Protein AF-A0A845ZYS4-F1 (afdb_monomer)

Secondary structure (DSSP, 8-state):
-TT-S-EEEEE---TT-STHHHHHHS-HHHHHHHHTTEEEEEPPTT-GGG-HHHHHHHHHIIIIISS---SHHHHHHHHHHHHHHHHHHTPPP-----HHHHHHHTGGGSPPPP-----------

Sequence (125 aa):
YPHALKVKLVCDNLNTHNIASLYEAFPADEAHRLARRLEIYHTPRNGSWLNVAEIELSILTKQCLARRISSPEKLEKKLKAWEQERNKTASQVIWHFSTPDARVKLKHLYPVFEEEEMADSNAPN

Mean predicted aligned error: 7.56 Å

Foldseek 3Di:
DVPQQADEAEDAPDPCQDLVVLVVVDPPVRSVVVSSRYDYDHQDVVNLVVHPVSVVVVVCCVPQVVDDDDDPVSSVVSSVVVVVVCVVVVDDDDDPCDPVNCCVVVVVVDDDDDDPPPPPPPDDD

Structure (mmCIF, N/CA/C/O backbone):
data_AF-A0A845ZYS4-F1
#
_entry.id   AF-A0A845ZYS4-F1
#
loop_
_atom_site.group_PDB
_atom_site.id
_atom_site.type_symbol
_atom_site.label_atom_id
_atom_site.label_alt_id
_atom_site.label_comp_id
_atom_site.label_asym_id
_atom_site.label_entity_id
_atom_site.label_seq_id
_atom_site.pdbx_PDB_ins_code
_atom_site.Cartn_x
_atom_site.Cartn_y
_atom_site.Cartn_z
_atom_site.occupancy
_atom_site.B_iso_or_equiv
_atom_site.auth_seq_id
_atom_site.auth_comp_id
_atom_site.auth_asym_id
_atom_site.auth_atom_id
_atom_site.pdbx_PDB_model_num
ATOM 1 N N . TYR A 1 1 ? -10.001 -1.519 -9.665 1.00 83.81 1 TYR A N 1
ATOM 2 C CA . TYR A 1 1 ? -9.582 -1.556 -11.085 1.00 83.81 1 TYR A CA 1
ATOM 3 C C . TYR A 1 1 ? -9.876 -2.918 -11.730 1.00 83.81 1 TYR A C 1
ATOM 5 O O . TYR A 1 1 ? -8.953 -3.667 -12.045 1.00 83.81 1 TYR A O 1
ATOM 13 N N . PRO A 1 2 ? -11.157 -3.286 -11.914 1.00 85.88 2 PRO A N 1
ATOM 14 C CA . PRO A 1 2 ? -11.523 -4.611 -12.429 1.00 85.88 2 PRO A CA 1
ATOM 15 C C . PRO A 1 2 ? -11.101 -4.822 -13.891 1.00 85.88 2 PRO A C 1
ATOM 17 O O . PRO A 1 2 ? -10.603 -5.891 -14.219 1.00 85.88 2 PRO A O 1
ATOM 20 N N . HIS A 1 3 ? -11.197 -3.786 -14.728 1.00 91.25 3 HIS A N 1
ATOM 21 C CA . HIS A 1 3 ? -10.903 -3.861 -16.167 1.00 91.25 3 HIS A CA 1
ATOM 22 C C . HIS A 1 3 ? -9.442 -3.559 -16.538 1.00 91.25 3 HIS A C 1
ATOM 24 O O . HIS A 1 3 ? -9.084 -3.600 -17.710 1.00 91.25 3 HIS A O 1
ATOM 30 N N . ALA A 1 4 ? -8.586 -3.236 -15.563 1.00 93.00 4 ALA A N 1
ATOM 31 C CA . ALA A 1 4 ? -7.185 -2.942 -15.842 1.00 93.00 4 ALA A CA 1
ATOM 32 C C . ALA A 1 4 ? -6.418 -4.229 -16.183 1.00 93.00 4 ALA A C 1
ATOM 34 O O . ALA A 1 4 ? -6.430 -5.186 -15.396 1.00 93.00 4 ALA A O 1
ATOM 35 N N . LEU A 1 5 ? -5.730 -4.223 -17.330 1.00 93.44 5 LEU A N 1
ATOM 36 C CA . LEU A 1 5 ? -4.852 -5.315 -17.766 1.00 93.44 5 LEU A CA 1
ATOM 37 C C . LEU A 1 5 ? -3.660 -5.480 -16.816 1.00 93.44 5 LEU A C 1
ATOM 39 O O . LEU A 1 5 ? -3.333 -6.594 -16.409 1.00 93.44 5 LEU A O 1
ATOM 43 N N . LYS A 1 6 ? -3.061 -4.353 -16.424 1.00 96.06 6 LYS A N 1
ATOM 44 C CA . LYS A 1 6 ? -1.975 -4.256 -15.451 1.00 96.06 6 LYS A CA 1
ATOM 45 C C . LYS A 1 6 ? -2.303 -3.212 -14.393 1.00 96.06 6 LYS A C 1
ATOM 47 O O . LYS A 1 6 ? -2.955 -2.210 -14.681 1.00 96.06 6 LYS A O 1
ATOM 52 N N . VAL A 1 7 ? -1.839 -3.450 -13.175 1.00 95.56 7 VAL A N 1
ATOM 53 C CA . VAL A 1 7 ? -1.927 -2.527 -12.046 1.00 95.56 7 VAL A CA 1
ATOM 54 C C . VAL A 1 7 ? -0.517 -2.316 -11.521 1.00 95.56 7 VAL A C 1
ATOM 56 O O . VAL A 1 7 ? 0.126 -3.259 -11.064 1.00 95.56 7 VAL A O 1
ATOM 59 N N . LYS A 1 8 ? -0.051 -1.069 -11.584 1.00 94.44 8 LYS A N 1
ATOM 60 C CA . LYS A 1 8 ? 1.212 -0.661 -10.972 1.00 94.44 8 LYS A CA 1
ATOM 61 C C . LYS A 1 8 ? 0.978 -0.477 -9.482 1.00 94.44 8 LYS A C 1
ATOM 63 O O . LYS A 1 8 ? 0.245 0.425 -9.080 1.00 94.44 8 LYS A O 1
ATOM 68 N N . LEU A 1 9 ? 1.551 -1.365 -8.686 1.00 93.12 9 LEU A N 1
ATOM 69 C CA . LEU A 1 9 ? 1.473 -1.336 -7.236 1.00 93.12 9 LEU A CA 1
ATOM 70 C C . LEU A 1 9 ? 2.758 -0.719 -6.699 1.00 93.12 9 LEU A C 1
ATOM 72 O O . LEU A 1 9 ? 3.835 -1.254 -6.930 1.00 93.12 9 LEU A O 1
ATOM 76 N N . VAL A 1 10 ? 2.640 0.400 -5.990 1.00 91.31 10 VAL A N 1
ATOM 77 C CA . VAL A 1 10 ? 3.766 1.001 -5.270 1.00 91.31 10 VAL A CA 1
ATOM 78 C C . VAL A 1 10 ? 3.688 0.570 -3.811 1.00 91.31 10 VAL A C 1
ATOM 80 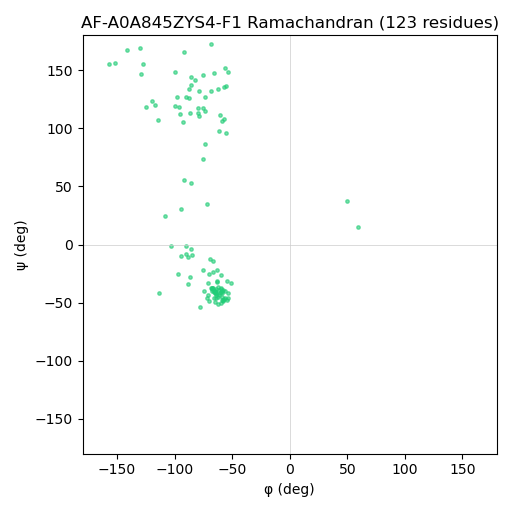O O . VAL A 1 10 ? 2.647 0.750 -3.181 1.00 91.31 10 VAL A O 1
ATOM 83 N N . CYS A 1 11 ? 4.770 0.017 -3.274 1.00 92.25 11 CYS A N 1
ATOM 84 C CA . CYS A 1 11 ? 4.879 -0.382 -1.871 1.00 92.25 11 CYS A CA 1
ATOM 85 C C . CYS A 1 11 ? 6.282 -0.081 -1.331 1.00 92.25 11 CYS A C 1
ATOM 87 O O . CYS A 1 11 ? 7.196 0.229 -2.097 1.00 92.25 11 CYS A O 1
ATOM 89 N N . ASP A 1 12 ? 6.472 -0.149 -0.014 1.00 90.25 12 ASP A N 1
ATOM 90 C CA . ASP A 1 12 ? 7.818 -0.048 0.551 1.00 90.25 12 ASP A CA 1
ATOM 91 C C . ASP A 1 12 ? 8.680 -1.279 0.196 1.00 90.25 12 ASP A C 1
ATOM 93 O O . ASP A 1 12 ? 8.223 -2.253 -0.418 1.00 90.25 12 ASP A O 1
ATOM 97 N N . ASN A 1 13 ? 9.966 -1.209 0.536 1.00 89.56 13 ASN A N 1
ATOM 98 C CA . ASN A 1 13 ? 10.944 -2.264 0.276 1.00 89.56 13 ASN A CA 1
ATOM 99 C C . ASN A 1 13 ? 11.055 -3.238 1.464 1.00 89.56 13 ASN A C 1
ATOM 101 O O . ASN A 1 13 ? 12.132 -3.413 2.040 1.00 89.56 13 ASN A O 1
ATOM 105 N N . LEU A 1 14 ? 9.921 -3.820 1.864 1.00 89.38 14 LEU A N 1
ATOM 106 C CA . LEU A 1 14 ? 9.858 -4.905 2.840 1.00 89.38 14 LEU A CA 1
ATOM 107 C C . LEU A 1 14 ? 10.052 -6.263 2.147 1.00 89.38 14 LEU A C 1
ATOM 109 O O . LEU A 1 14 ? 9.585 -6.479 1.030 1.00 89.38 14 LEU A O 1
ATOM 113 N N . ASN A 1 15 ? 10.720 -7.207 2.814 1.00 89.31 15 ASN A N 1
ATOM 114 C CA . ASN A 1 15 ? 11.038 -8.525 2.249 1.00 89.31 15 ASN A CA 1
ATOM 115 C C . ASN A 1 15 ? 9.801 -9.344 1.831 1.00 89.31 15 ASN A C 1
ATOM 117 O O . ASN A 1 15 ? 9.911 -10.169 0.929 1.00 89.31 15 ASN A O 1
ATOM 121 N N . THR A 1 16 ? 8.638 -9.104 2.440 1.00 90.44 16 THR A N 1
ATOM 122 C CA . THR A 1 16 ? 7.351 -9.743 2.115 1.00 90.44 16 THR A CA 1
ATOM 123 C C . THR A 1 16 ? 6.586 -9.053 0.983 1.00 90.44 16 THR A C 1
ATOM 125 O O . THR A 1 16 ? 5.542 -9.532 0.554 1.00 90.44 16 THR A O 1
ATOM 128 N N . HIS A 1 17 ? 7.066 -7.930 0.451 1.00 92.19 17 HIS A N 1
ATOM 129 C CA . HIS A 1 17 ? 6.393 -7.225 -0.642 1.00 92.19 17 HIS A CA 1
ATOM 130 C C . HIS A 1 17 ? 6.788 -7.781 -2.010 1.00 92.19 17 HIS A C 1
ATOM 132 O O . HIS A 1 17 ? 7.205 -7.062 -2.907 1.00 92.19 17 HIS A O 1
ATOM 138 N N . ASN A 1 18 ? 6.661 -9.088 -2.195 1.00 94.44 18 ASN A N 1
ATOM 139 C CA . ASN A 1 18 ? 7.023 -9.745 -3.442 1.00 94.44 18 ASN A CA 1
ATOM 140 C C . ASN A 1 18 ? 5.892 -10.655 -3.944 1.00 94.44 18 ASN A C 1
ATOM 142 O O . ASN A 1 18 ? 4.911 -10.920 -3.252 1.00 94.44 18 ASN A O 1
ATOM 146 N N . ILE A 1 19 ? 6.028 -11.132 -5.180 1.00 95.94 19 ILE A N 1
ATOM 147 C CA . ILE A 1 19 ? 5.018 -11.982 -5.821 1.00 95.94 19 ILE A CA 1
ATOM 148 C C . ILE A 1 19 ? 4.826 -13.318 -5.088 1.00 95.94 19 ILE A C 1
ATOM 150 O O . ILE A 1 19 ? 3.709 -13.831 -5.070 1.00 95.94 19 ILE A O 1
ATOM 154 N N . ALA A 1 20 ? 5.867 -13.880 -4.468 1.00 95.88 20 ALA A N 1
ATOM 155 C CA . ALA A 1 20 ? 5.761 -15.153 -3.754 1.00 95.88 20 ALA A CA 1
ATOM 156 C C . ALA A 1 20 ? 4.798 -15.059 -2.561 1.00 95.88 20 ALA A C 1
ATOM 158 O O . ALA A 1 20 ? 4.062 -16.007 -2.304 1.00 95.88 20 ALA A O 1
ATOM 159 N N . SER A 1 21 ? 4.695 -13.896 -1.914 1.00 96.50 21 SER A N 1
ATOM 160 C CA . SER A 1 21 ? 3.724 -13.677 -0.835 1.00 96.50 21 SER A CA 1
ATOM 161 C C . SER A 1 21 ? 2.265 -13.781 -1.295 1.00 96.50 21 SER A C 1
ATOM 163 O O . SER A 1 21 ? 1.392 -14.093 -0.490 1.00 96.50 21 SER A O 1
ATOM 165 N N . LEU A 1 22 ? 1.974 -13.615 -2.592 1.00 96.88 22 LEU A N 1
ATOM 166 C CA . LEU A 1 22 ? 0.640 -13.920 -3.126 1.00 96.88 22 LEU A CA 1
ATOM 167 C C . LEU A 1 22 ? 0.346 -15.424 -3.083 1.00 96.88 22 LEU A C 1
ATOM 169 O O . LEU A 1 22 ? -0.778 -15.809 -2.790 1.00 96.88 22 LEU A O 1
ATOM 173 N N . TYR A 1 23 ? 1.341 -16.264 -3.367 1.00 97.69 23 TYR A N 1
ATOM 174 C CA . TYR A 1 23 ? 1.202 -17.725 -3.342 1.00 97.69 23 TYR A CA 1
ATOM 175 C C . TYR A 1 23 ? 1.165 -18.294 -1.924 1.00 97.69 23 TYR A C 1
ATOM 177 O O . TYR A 1 23 ? 0.646 -19.386 -1.717 1.00 97.69 23 TYR A O 1
ATOM 185 N N . GLU A 1 24 ? 1.698 -17.557 -0.953 1.00 97.38 24 GLU A N 1
ATOM 186 C CA . GLU A 1 24 ? 1.550 -17.878 0.465 1.00 97.38 24 GLU A CA 1
ATOM 187 C C . GLU A 1 24 ? 0.136 -17.555 0.973 1.00 97.38 24 GLU A C 1
ATOM 189 O O . GLU A 1 24 ? -0.443 -18.327 1.733 1.00 97.38 24 GLU A O 1
ATOM 194 N N . ALA A 1 25 ? -0.440 -16.429 0.536 1.00 97.44 25 ALA A N 1
ATOM 195 C CA . ALA A 1 25 ? -1.725 -15.942 1.035 1.00 97.44 25 ALA A CA 1
ATOM 196 C C . ALA A 1 25 ? -2.957 -16.516 0.311 1.00 97.44 25 ALA A C 1
ATOM 198 O O . ALA A 1 25 ? -4.033 -16.587 0.905 1.00 97.44 25 ALA A O 1
ATOM 199 N N . PHE A 1 26 ? -2.831 -16.892 -0.966 1.00 97.75 26 PHE A N 1
ATOM 200 C CA . PHE A 1 26 ? -3.958 -17.290 -1.816 1.00 97.75 26 PHE A CA 1
ATOM 201 C C . PHE A 1 26 ? -3.732 -18.657 -2.479 1.00 97.75 26 PHE A C 1
ATOM 203 O O . PHE A 1 26 ? -2.588 -19.039 -2.729 1.00 97.75 26 PHE A O 1
ATOM 210 N N . PRO A 1 27 ? -4.809 -19.380 -2.854 1.00 98.44 27 PRO A N 1
ATOM 211 C CA . PRO A 1 27 ? -4.697 -20.558 -3.709 1.00 98.44 27 PRO A CA 1
ATOM 212 C C . PRO A 1 27 ? -3.933 -20.251 -5.002 1.00 98.44 27 PRO A C 1
ATOM 214 O O . PRO A 1 27 ? -4.039 -19.151 -5.549 1.00 98.44 27 PRO A O 1
ATOM 217 N N . ALA A 1 28 ? -3.208 -21.243 -5.525 1.00 98.12 28 ALA A N 1
ATOM 218 C CA . ALA A 1 28 ? -2.265 -21.054 -6.630 1.00 98.12 28 ALA A CA 1
ATOM 219 C C . ALA A 1 28 ? -2.874 -20.369 -7.871 1.00 98.12 28 ALA A C 1
ATOM 221 O O . ALA A 1 28 ? -2.247 -19.472 -8.436 1.00 98.12 28 ALA A O 1
ATOM 222 N N . ASP A 1 29 ? -4.098 -20.731 -8.265 1.00 98.31 29 ASP A N 1
ATOM 223 C CA . ASP A 1 29 ? -4.777 -20.136 -9.426 1.00 98.31 29 ASP A CA 1
ATOM 224 C C . ASP A 1 29 ? -5.087 -18.647 -9.218 1.00 98.31 29 ASP A C 1
ATOM 226 O O . ASP A 1 29 ? -4.914 -17.821 -10.122 1.00 98.31 29 ASP A O 1
ATOM 230 N N . GLU A 1 30 ? -5.507 -18.274 -8.007 1.00 97.56 30 GLU A N 1
ATOM 231 C CA . GLU A 1 30 ? -5.776 -16.883 -7.659 1.00 97.56 30 GLU A CA 1
ATOM 232 C C . GLU A 1 30 ? -4.481 -16.076 -7.545 1.00 97.56 30 GLU A C 1
ATOM 234 O O . GLU A 1 30 ? -4.381 -14.996 -8.139 1.00 97.56 30 GLU A O 1
ATOM 239 N N . ALA A 1 31 ? -3.473 -16.618 -6.862 1.00 97.94 31 ALA A N 1
ATOM 240 C CA . ALA A 1 31 ? -2.155 -16.008 -6.754 1.00 97.94 31 ALA A CA 1
ATOM 241 C C . ALA A 1 31 ? -1.552 -15.747 -8.141 1.00 97.94 31 ALA A C 1
ATOM 243 O O . ALA A 1 31 ? -1.111 -14.632 -8.423 1.00 97.94 31 ALA A O 1
ATOM 244 N N . HIS A 1 32 ? -1.617 -16.727 -9.047 1.00 97.62 32 HIS A N 1
ATOM 245 C CA . HIS A 1 32 ? -1.121 -16.592 -10.414 1.00 97.62 32 HIS A CA 1
ATOM 246 C C . HIS A 1 32 ? -1.871 -15.511 -11.201 1.00 97.62 32 HIS A C 1
ATOM 248 O O . HIS A 1 32 ? -1.256 -14.665 -11.860 1.00 97.62 32 HIS A O 1
ATOM 254 N N . ARG A 1 33 ? -3.206 -15.489 -11.106 1.00 96.00 33 ARG A N 1
ATOM 255 C CA . ARG A 1 33 ? -4.046 -14.462 -11.739 1.00 96.00 33 ARG A CA 1
ATOM 256 C C . ARG A 1 33 ? -3.684 -13.057 -11.252 1.00 96.00 33 ARG A C 1
ATOM 258 O O . ARG A 1 33 ? -3.637 -12.131 -12.063 1.00 96.00 33 ARG A O 1
ATOM 265 N N . LEU A 1 34 ? -3.436 -12.884 -9.953 1.00 95.44 34 LEU A N 1
ATOM 266 C CA . LEU A 1 34 ? -3.022 -11.608 -9.363 1.00 95.44 34 LEU A CA 1
ATOM 267 C C . LEU A 1 34 ? -1.597 -11.231 -9.783 1.00 95.44 34 LEU A C 1
ATOM 269 O O . LEU A 1 34 ? -1.384 -10.124 -10.280 1.00 95.44 34 LEU A O 1
ATOM 273 N N . ALA A 1 35 ? -0.649 -12.162 -9.676 1.00 96.00 35 ALA A N 1
ATOM 274 C CA . ALA A 1 35 ? 0.753 -11.973 -10.035 1.00 96.00 35 ALA A CA 1
ATOM 275 C C . ALA A 1 35 ? 0.924 -11.514 -11.487 1.00 96.00 35 ALA A C 1
ATOM 277 O O . ALA A 1 35 ? 1.706 -10.615 -11.784 1.00 96.00 35 ALA A O 1
ATOM 278 N N . ARG A 1 36 ? 0.128 -12.066 -12.407 1.00 95.94 36 ARG A N 1
ATOM 279 C CA . ARG A 1 36 ? 0.141 -11.651 -13.814 1.00 95.94 36 ARG A CA 1
ATOM 280 C C . ARG A 1 36 ? -0.354 -10.229 -14.045 1.00 95.94 36 ARG A C 1
ATOM 282 O O . ARG A 1 36 ? -0.009 -9.641 -15.071 1.00 95.94 36 ARG A O 1
ATOM 289 N N . ARG A 1 37 ? -1.159 -9.676 -13.140 1.00 95.88 37 ARG A N 1
ATOM 290 C CA . ARG A 1 37 ? -1.743 -8.335 -13.268 1.00 95.88 37 ARG A CA 1
ATOM 291 C C . ARG A 1 37 ? -0.951 -7.271 -12.519 1.00 95.88 37 ARG A C 1
ATOM 293 O O . ARG A 1 37 ? -1.024 -6.113 -12.915 1.00 95.88 37 ARG A O 1
ATOM 300 N N . LEU A 1 38 ? -0.214 -7.633 -11.475 1.00 96.06 38 LEU A N 1
ATOM 301 C CA . LEU A 1 38 ? 0.537 -6.685 -10.656 1.00 96.06 38 LEU A CA 1
ATOM 302 C C . LEU A 1 38 ? 1.936 -6.424 -11.228 1.00 96.06 38 LEU A C 1
ATOM 304 O O . LEU A 1 38 ? 2.664 -7.343 -11.587 1.00 96.06 38 LEU A O 1
ATOM 308 N N . GLU A 1 39 ? 2.308 -5.151 -11.287 1.00 95.88 39 GLU A N 1
ATOM 309 C CA . GLU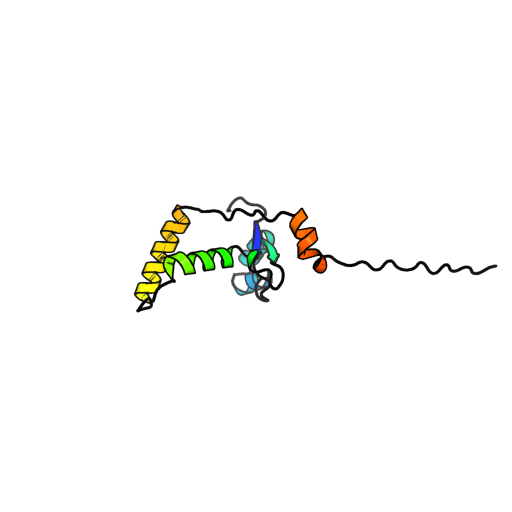 A 1 39 ? 3.682 -4.687 -11.481 1.00 95.88 39 GLU A CA 1
ATOM 310 C C . GLU A 1 39 ? 4.100 -3.962 -10.207 1.00 95.88 39 GLU A C 1
ATOM 312 O O . GLU A 1 39 ? 3.585 -2.882 -9.914 1.00 95.88 39 GLU A O 1
ATOM 317 N N . ILE A 1 40 ? 4.975 -4.589 -9.421 1.00 94.19 40 ILE A N 1
ATOM 318 C CA . ILE A 1 40 ? 5.384 -4.070 -8.115 1.00 94.19 40 ILE A CA 1
ATOM 319 C C . ILE A 1 40 ? 6.566 -3.114 -8.297 1.00 94.19 40 ILE A C 1
ATOM 321 O O . ILE A 1 40 ? 7.589 -3.476 -8.876 1.00 94.19 40 ILE A O 1
ATOM 325 N N . TYR A 1 41 ? 6.419 -1.898 -7.780 1.00 92.12 41 TYR A N 1
ATOM 326 C CA . TYR A 1 41 ? 7.451 -0.874 -7.704 1.00 92.12 41 TYR A CA 1
ATOM 327 C C . TYR A 1 41 ? 7.740 -0.564 -6.239 1.00 92.12 41 TYR A C 1
ATOM 329 O O . TYR A 1 41 ? 6.865 -0.107 -5.504 1.00 92.12 41 TYR A O 1
ATOM 337 N N . HIS A 1 42 ? 8.983 -0.773 -5.823 1.00 91.62 42 HIS A N 1
ATOM 338 C CA . HIS A 1 42 ? 9.402 -0.453 -4.466 1.00 91.62 42 HIS A CA 1
ATOM 339 C C . HIS A 1 42 ? 9.815 1.007 -4.343 1.00 91.62 42 HIS A C 1
ATOM 341 O O . HIS A 1 42 ? 10.547 1.529 -5.190 1.00 91.62 42 HIS A O 1
ATOM 347 N N . THR A 1 43 ? 9.406 1.663 -3.260 1.00 90.88 43 THR A N 1
ATOM 348 C CA . THR A 1 43 ? 10.008 2.942 -2.889 1.00 90.88 43 THR A CA 1
ATOM 349 C C . THR A 1 43 ? 11.483 2.732 -2.510 1.00 90.88 43 THR A C 1
ATOM 351 O O . THR A 1 43 ? 11.859 1.671 -1.993 1.00 90.88 43 THR A O 1
ATOM 354 N N . PRO A 1 44 ? 12.365 3.714 -2.777 1.00 88.12 44 PRO A N 1
ATOM 355 C CA . PRO A 1 44 ? 13.756 3.633 -2.351 1.00 88.12 44 PRO A CA 1
ATOM 356 C C . PRO A 1 44 ? 13.866 3.435 -0.839 1.00 88.12 44 PRO A C 1
ATOM 358 O O . PRO A 1 44 ? 13.025 3.920 -0.076 1.00 88.12 44 PRO A O 1
ATOM 361 N N . ARG A 1 45 ? 14.946 2.791 -0.382 1.00 84.25 45 ARG A N 1
ATOM 362 C CA . ARG A 1 45 ? 15.256 2.756 1.055 1.00 84.25 45 ARG A CA 1
ATOM 363 C C . ARG A 1 45 ? 15.333 4.186 1.592 1.00 84.25 45 ARG A C 1
ATOM 365 O O . ARG A 1 45 ? 15.899 5.061 0.941 1.00 84.25 45 ARG A O 1
ATOM 372 N N . ASN A 1 46 ? 14.742 4.418 2.762 1.00 82.62 46 ASN A N 1
ATOM 373 C CA . ASN A 1 46 ? 14.600 5.747 3.373 1.00 82.62 46 ASN A CA 1
ATOM 374 C C . ASN A 1 46 ? 13.813 6.766 2.508 1.00 82.62 46 ASN A C 1
ATOM 376 O O . ASN A 1 46 ? 13.834 7.965 2.773 1.00 82.62 46 ASN A O 1
ATOM 380 N N . GLY A 1 47 ? 13.089 6.301 1.486 1.00 85.31 47 GLY A N 1
ATOM 381 C CA . GLY A 1 47 ? 12.233 7.085 0.589 1.00 85.31 47 GLY A CA 1
ATOM 382 C C . GLY A 1 47 ? 10.769 7.118 1.027 1.00 85.31 47 GLY A C 1
ATOM 383 O O . GLY A 1 47 ? 9.879 7.201 0.189 1.00 85.31 47 GLY A O 1
ATOM 384 N N . SER A 1 48 ? 10.528 7.036 2.332 1.00 83.38 48 SER A N 1
ATOM 385 C CA . SER A 1 48 ? 9.213 6.913 2.974 1.00 83.38 48 SER A CA 1
ATOM 386 C C . SER A 1 48 ? 8.224 8.024 2.559 1.00 83.38 48 SER A C 1
ATOM 388 O O . SER A 1 48 ? 7.037 7.793 2.351 1.00 83.38 48 SER A O 1
ATOM 390 N N . TRP A 1 49 ? 8.736 9.223 2.272 1.00 86.50 49 TRP A N 1
ATOM 391 C CA . TRP A 1 49 ? 7.957 10.357 1.763 1.00 86.50 49 TRP A CA 1
ATOM 392 C C . TRP A 1 49 ? 7.370 10.159 0.347 1.00 86.50 49 TRP A C 1
ATOM 394 O O . TRP A 1 49 ? 6.507 10.935 -0.056 1.00 86.50 49 TRP A O 1
ATOM 404 N N . LEU A 1 50 ? 7.820 9.150 -0.411 1.00 87.75 50 LEU A N 1
ATOM 405 C CA . LEU A 1 50 ? 7.229 8.729 -1.692 1.00 87.75 50 LEU A CA 1
ATOM 406 C C . LEU A 1 50 ? 6.143 7.651 -1.517 1.00 87.75 50 LEU A C 1
ATOM 408 O O . LEU A 1 50 ? 5.464 7.297 -2.481 1.00 87.75 50 LEU A O 1
ATOM 412 N N . ASN A 1 51 ? 5.973 7.109 -0.309 1.00 90.31 51 ASN A N 1
ATOM 413 C CA . ASN A 1 51 ? 5.013 6.053 -0.021 1.00 90.31 51 ASN A CA 1
ATOM 414 C C . ASN A 1 51 ? 3.634 6.647 0.311 1.00 90.31 51 ASN A C 1
ATOM 416 O O . ASN A 1 51 ? 3.442 7.285 1.347 1.00 90.31 51 ASN A O 1
ATOM 420 N N . VAL A 1 52 ? 2.648 6.403 -0.556 1.00 90.69 52 VAL A N 1
ATOM 421 C CA . VAL A 1 52 ? 1.271 6.902 -0.381 1.00 90.69 52 VAL A CA 1
ATOM 422 C C . VAL A 1 52 ? 0.641 6.399 0.919 1.00 90.69 52 VAL A C 1
ATOM 424 O O . VAL A 1 52 ? -0.060 7.160 1.583 1.00 90.69 52 VAL A O 1
ATOM 427 N N . ALA A 1 53 ? 0.903 5.148 1.308 1.00 90.94 53 ALA A N 1
ATOM 428 C CA . ALA A 1 53 ? 0.339 4.586 2.532 1.00 90.94 53 ALA A CA 1
ATOM 429 C C . ALA A 1 53 ? 0.860 5.323 3.776 1.00 90.94 53 ALA A C 1
ATOM 431 O O . ALA A 1 53 ? 0.085 5.659 4.668 1.00 90.94 53 ALA A O 1
ATOM 432 N N . GLU A 1 54 ? 2.152 5.651 3.816 1.00 91.56 54 GLU A N 1
ATOM 433 C CA . GLU A 1 54 ? 2.743 6.411 4.924 1.00 91.56 54 GLU A CA 1
ATOM 434 C C . GLU A 1 54 ? 2.246 7.858 4.981 1.00 91.56 54 GLU A C 1
ATOM 436 O O . GLU A 1 54 ? 1.999 8.388 6.069 1.00 91.56 54 GLU A O 1
ATOM 441 N N . ILE A 1 55 ? 2.044 8.495 3.822 1.00 91.44 55 ILE A N 1
ATOM 442 C CA . ILE A 1 55 ? 1.410 9.818 3.746 1.00 91.44 55 ILE A CA 1
ATOM 443 C C . ILE A 1 55 ? 0.019 9.759 4.382 1.00 91.44 55 ILE A C 1
ATOM 445 O O . ILE A 1 55 ? -0.308 10.593 5.229 1.00 91.44 55 ILE A O 1
ATOM 449 N N . GLU A 1 56 ? -0.781 8.756 4.027 1.00 93.25 56 GLU A N 1
ATOM 450 C CA . GLU A 1 56 ? -2.133 8.590 4.554 1.00 93.25 56 GLU A CA 1
ATOM 451 C C . GLU A 1 56 ? -2.134 8.310 6.066 1.00 93.25 56 GLU A C 1
ATOM 453 O O . GLU A 1 56 ? -2.910 8.918 6.806 1.00 93.25 56 GLU A O 1
ATOM 458 N N . LEU A 1 57 ? -1.199 7.493 6.562 1.00 93.69 57 LEU A N 1
ATOM 459 C CA . LEU A 1 57 ? -1.003 7.271 7.999 1.00 93.69 57 LEU A CA 1
ATOM 460 C C . LEU A 1 57 ? -0.609 8.560 8.743 1.00 93.69 57 LEU A C 1
ATOM 462 O O . LEU A 1 57 ? -1.069 8.791 9.865 1.00 93.69 57 LEU A O 1
ATOM 466 N N . SER A 1 58 ? 0.192 9.440 8.131 1.00 93.69 58 SER A N 1
ATOM 467 C CA . SER A 1 58 ? 0.512 10.760 8.697 1.00 93.69 58 SER A CA 1
ATOM 468 C C . SER A 1 58 ? -0.733 11.645 8.808 1.00 93.69 58 SER A C 1
ATOM 470 O O . SER A 1 58 ? -0.934 12.316 9.826 1.00 93.69 58 SER A O 1
ATOM 472 N N . ILE A 1 59 ? -1.596 11.628 7.787 1.00 94.38 59 ILE A N 1
ATOM 473 C CA . ILE A 1 59 ? -2.866 12.367 7.775 1.00 94.38 59 ILE A CA 1
ATOM 474 C C . ILE A 1 59 ? -3.802 11.823 8.857 1.00 94.38 59 ILE A C 1
ATOM 476 O O . ILE A 1 59 ? -4.289 12.604 9.678 1.00 94.38 59 ILE A O 1
ATOM 480 N N . LEU A 1 60 ? -3.985 10.500 8.925 1.00 96.25 60 LEU A N 1
ATOM 481 C CA . LEU A 1 60 ? -4.756 9.829 9.973 1.00 96.25 60 LEU A CA 1
ATOM 482 C C . LEU A 1 60 ? -4.258 10.223 11.366 1.00 96.25 60 LEU A C 1
ATOM 484 O O . LEU A 1 60 ? -5.051 10.558 12.250 1.00 96.25 60 LEU A O 1
ATOM 488 N N . THR A 1 61 ? -2.939 10.222 11.558 1.00 96.62 61 THR A N 1
ATOM 489 C CA . THR A 1 61 ? -2.322 10.572 12.838 1.00 96.62 61 THR A CA 1
ATOM 490 C C . THR A 1 61 ? -2.698 11.990 13.251 1.00 96.62 61 THR A C 1
ATOM 492 O O . THR A 1 61 ? -3.198 12.200 14.354 1.00 96.62 61 THR A O 1
ATOM 495 N N . LYS A 1 62 ? -2.539 12.961 12.346 1.00 96.12 62 LYS A N 1
ATOM 496 C CA . LYS A 1 62 ? -2.836 14.377 12.610 1.00 96.12 62 LYS A CA 1
ATOM 497 C C . LYS A 1 62 ? -4.327 14.642 12.819 1.00 96.12 62 LYS A C 1
ATOM 499 O O . LYS A 1 62 ? -4.688 15.433 13.683 1.00 96.12 62 LYS A O 1
ATOM 504 N N . GLN A 1 63 ? -5.194 14.000 12.039 1.00 94.81 63 GLN A N 1
ATOM 505 C CA . GLN A 1 63 ? -6.630 14.298 12.026 1.00 94.81 63 GLN A CA 1
ATOM 506 C C . GLN A 1 63 ? -7.433 13.499 13.059 1.00 94.81 63 GLN A C 1
ATOM 508 O O . GLN A 1 63 ? -8.416 14.000 13.604 1.00 94.81 63 GLN A O 1
ATOM 513 N N . CYS A 1 64 ? -7.042 12.255 13.336 1.00 95.94 64 CYS A N 1
ATOM 514 C CA . CYS A 1 64 ? -7.818 11.348 14.181 1.00 95.94 64 CYS A CA 1
ATOM 515 C C . CYS A 1 64 ? -7.118 11.010 15.503 1.00 95.94 64 CYS A C 1
ATOM 517 O O . CYS A 1 64 ? -7.784 10.975 16.549 1.00 95.94 64 CYS A O 1
ATOM 519 N N . LEU A 1 65 ? -5.800 10.775 15.454 1.00 97.06 65 LEU A N 1
ATOM 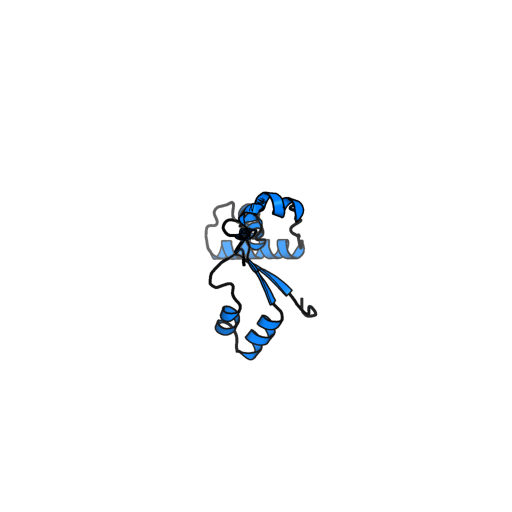520 C CA . LEU A 1 65 ? -5.024 10.175 16.548 1.00 97.06 65 LEU A CA 1
ATOM 521 C C . LEU A 1 65 ? -4.190 11.172 17.363 1.00 97.06 65 LEU A C 1
ATOM 523 O O . LEU A 1 65 ? -3.583 10.769 18.349 1.00 97.06 65 LEU A O 1
ATOM 527 N N . ALA A 1 66 ? -4.198 12.467 17.029 1.00 95.38 66 ALA A N 1
ATOM 528 C CA . ALA A 1 66 ? -3.490 13.533 17.753 1.00 95.38 66 ALA A CA 1
ATOM 529 C C . ALA A 1 66 ? -4.122 13.871 19.126 1.00 95.38 66 ALA A C 1
ATOM 531 O O . ALA A 1 66 ? -4.196 15.024 19.544 1.00 95.38 66 ALA A O 1
ATOM 532 N N . ARG A 1 67 ? -4.650 12.858 19.816 1.00 94.25 67 ARG A N 1
ATOM 533 C CA . ARG A 1 67 ? -5.339 12.929 21.103 1.00 94.25 67 ARG A CA 1
ATOM 534 C C . ARG A 1 67 ? -5.278 11.576 21.799 1.00 94.25 67 ARG A C 1
ATOM 536 O O . ARG A 1 67 ? -5.238 10.532 21.153 1.00 94.25 67 ARG A O 1
ATOM 543 N N . ARG A 1 68 ? -5.388 11.580 23.127 1.00 96.56 68 ARG A N 1
ATOM 544 C CA . ARG A 1 68 ? -5.554 10.343 23.896 1.00 96.56 68 ARG A CA 1
ATOM 545 C C . ARG A 1 68 ? -6.929 9.729 23.624 1.00 96.56 68 ARG A C 1
ATOM 547 O O . ARG A 1 68 ? -7.949 10.410 23.720 1.00 96.56 68 ARG A O 1
ATOM 554 N N . ILE A 1 69 ? -6.956 8.429 23.347 1.00 97.06 69 ILE A N 1
ATOM 555 C CA . ILE A 1 69 ? -8.179 7.636 23.203 1.00 97.06 69 ILE A CA 1
ATOM 556 C C . ILE A 1 69 ? -8.137 6.545 24.270 1.00 97.06 69 ILE A C 1
ATOM 558 O O . ILE A 1 69 ? -7.152 5.827 24.390 1.00 97.06 69 ILE A O 1
ATOM 562 N N . SER A 1 70 ? -9.170 6.486 25.111 1.00 96.25 70 SER A N 1
ATOM 563 C CA . SER A 1 70 ? -9.118 5.733 26.369 1.00 96.25 70 SER A CA 1
ATOM 564 C C . SER A 1 70 ? -9.446 4.247 26.261 1.00 96.25 70 SER A C 1
ATOM 566 O O . SER A 1 70 ? -9.259 3.543 27.247 1.00 96.25 70 SER A O 1
ATOM 568 N N . SER A 1 71 ? -9.931 3.770 25.112 1.00 97.88 71 SER A N 1
ATOM 569 C CA . SER A 1 71 ? -10.205 2.346 24.909 1.00 97.88 71 SER A CA 1
ATOM 570 C C . SER A 1 71 ? -10.083 1.932 23.436 1.00 97.88 71 SER A C 1
ATOM 572 O O . SER A 1 71 ? -10.255 2.787 22.554 1.00 97.88 71 SER A O 1
ATOM 574 N N . PRO A 1 72 ? -9.819 0.644 23.157 1.00 97.94 72 PRO A N 1
ATOM 575 C CA . PRO A 1 72 ? -9.780 0.107 21.797 1.00 97.94 72 PRO A CA 1
ATOM 576 C C . PRO A 1 72 ? -11.089 0.309 21.021 1.00 97.94 72 PRO A C 1
ATOM 578 O O . PRO A 1 72 ? -11.057 0.711 19.863 1.00 97.94 72 PRO A O 1
ATOM 581 N N . GLU A 1 73 ? -12.249 0.155 21.661 1.00 98.25 73 GLU A N 1
ATOM 582 C CA . GLU A 1 73 ? -13.562 0.287 21.004 1.00 98.25 73 GLU A CA 1
ATOM 583 C C . GLU A 1 73 ? -13.811 1.735 20.558 1.00 98.25 73 GLU A C 1
ATOM 585 O O . GLU A 1 73 ? -14.357 2.008 19.485 1.00 98.25 73 GLU A O 1
ATOM 590 N N . LYS A 1 74 ? -13.376 2.706 21.375 1.00 97.75 74 LYS A N 1
ATOM 591 C CA . LYS A 1 74 ? -13.425 4.127 21.005 1.00 97.75 74 LYS A CA 1
ATOM 592 C C . LYS A 1 74 ? -12.461 4.436 19.867 1.00 97.75 74 LYS A C 1
ATOM 594 O O . LYS A 1 74 ? -12.802 5.260 19.019 1.00 97.75 74 LYS A O 1
ATOM 599 N N . LEU A 1 75 ? -11.283 3.812 19.857 1.00 98.00 75 LEU A N 1
ATOM 600 C CA . LEU A 1 75 ? -10.308 3.959 18.780 1.00 98.00 75 LEU A CA 1
ATOM 601 C C . LEU A 1 75 ? -10.894 3.442 17.466 1.00 98.00 75 LEU A C 1
ATOM 603 O O . LEU A 1 75 ? -10.945 4.201 16.504 1.00 98.00 75 LEU A O 1
ATOM 607 N N . GLU A 1 76 ? -11.430 2.225 17.453 1.00 98.25 76 GLU A N 1
ATOM 608 C CA . GLU A 1 76 ? -12.048 1.617 16.273 1.00 98.25 76 GLU A CA 1
ATOM 609 C C . GLU A 1 76 ? -13.193 2.477 15.723 1.00 98.25 76 GLU A C 1
ATOM 611 O O . GLU A 1 76 ? -13.215 2.811 14.537 1.00 98.25 76 GLU A O 1
ATOM 616 N N . LYS A 1 77 ? -14.100 2.948 16.592 1.00 98.06 77 LYS A N 1
ATOM 617 C CA . LYS A 1 77 ? -15.197 3.838 16.180 1.00 98.06 77 LYS A CA 1
ATOM 618 C C . LYS A 1 77 ? -14.685 5.132 15.543 1.00 98.06 77 LYS A C 1
ATOM 620 O O . LYS A 1 77 ? -15.283 5.624 14.586 1.00 98.06 77 LYS A O 1
ATOM 625 N N . LYS A 1 78 ? -13.606 5.711 16.079 1.00 97.50 78 LYS A N 1
ATOM 626 C CA . LYS A 1 78 ? -12.998 6.934 15.535 1.00 97.50 78 LYS A CA 1
ATOM 627 C C . LYS A 1 78 ? -12.295 6.676 14.205 1.00 97.50 78 LYS A C 1
ATOM 629 O O . LYS A 1 78 ? -12.498 7.466 13.288 1.00 97.50 78 LYS A O 1
ATOM 634 N N . LEU A 1 79 ? -11.538 5.585 14.096 1.00 97.50 79 LEU A N 1
ATOM 635 C CA . LEU A 1 79 ? -10.879 5.166 12.858 1.00 97.50 79 LEU A CA 1
ATOM 636 C C . LEU A 1 79 ? -11.900 4.953 11.742 1.00 97.50 79 LEU A C 1
ATOM 638 O O . LEU A 1 79 ? -11.758 5.545 10.681 1.00 97.50 79 LEU A O 1
ATOM 642 N N . LYS A 1 80 ? -12.980 4.215 12.016 1.00 97.94 80 LYS A N 1
ATOM 643 C CA . LYS A 1 80 ? -14.045 3.946 11.043 1.00 97.94 80 LYS A CA 1
ATOM 644 C C . LYS A 1 80 ? -14.744 5.217 10.566 1.00 97.94 80 LYS A C 1
ATOM 646 O O . LYS A 1 80 ? -14.991 5.378 9.377 1.00 97.94 80 LYS A O 1
ATOM 651 N N . ALA A 1 81 ? -15.052 6.135 11.483 1.00 97.50 81 ALA A N 1
ATOM 652 C CA . ALA A 1 81 ? -15.659 7.414 11.117 1.00 97.50 81 ALA A CA 1
ATOM 653 C C . ALA A 1 81 ? -14.716 8.268 10.251 1.00 97.50 81 ALA A C 1
ATOM 655 O O . ALA A 1 81 ? -15.156 8.879 9.280 1.00 97.50 81 ALA A O 1
ATOM 656 N N . TRP A 1 82 ? -13.423 8.296 10.588 1.00 96.94 82 TRP A N 1
ATOM 657 C CA . TRP A 1 82 ? -12.416 9.005 9.801 1.00 96.94 82 TRP A CA 1
ATOM 658 C C . TRP A 1 82 ? -12.233 8.378 8.412 1.00 96.94 82 TRP A C 1
ATOM 660 O O . TRP A 1 82 ? -12.262 9.097 7.418 1.00 96.94 82 TRP A O 1
ATOM 670 N N . GLU A 1 83 ? -12.125 7.050 8.328 1.00 96.62 83 GLU A N 1
ATOM 671 C CA . GLU A 1 83 ? -11.994 6.301 7.073 1.00 96.62 83 GLU A CA 1
ATOM 672 C C . GLU A 1 83 ? -13.187 6.554 6.142 1.00 96.62 83 GLU A C 1
ATOM 674 O O . GLU A 1 83 ? -13.003 6.819 4.956 1.00 96.62 83 GLU A O 1
ATOM 679 N N . GLN A 1 84 ? -14.415 6.522 6.671 1.00 96.81 84 GLN A N 1
ATOM 680 C CA . GLN A 1 84 ? -15.627 6.796 5.894 1.00 96.81 84 GLN A CA 1
ATOM 681 C C . GLN A 1 84 ? -15.605 8.192 5.266 1.00 96.81 84 GLN A C 1
ATOM 683 O O . GLN A 1 84 ? -15.876 8.333 4.073 1.00 96.81 84 GLN A O 1
ATOM 688 N N . GLU A 1 85 ? -15.258 9.215 6.047 1.00 95.62 85 GLU A N 1
ATOM 689 C CA . GLU A 1 85 ? -15.170 10.589 5.548 1.00 95.62 85 GLU A CA 1
ATOM 690 C C . GLU A 1 85 ? -14.043 10.745 4.520 1.00 95.62 85 GLU A C 1
ATOM 692 O O . GLU A 1 85 ? -14.208 11.378 3.471 1.00 95.62 85 GLU A O 1
ATOM 697 N N . ARG A 1 86 ? -12.897 10.115 4.783 1.00 94.56 86 ARG A N 1
ATOM 698 C CA . ARG A 1 86 ? -11.732 10.154 3.905 1.00 94.56 8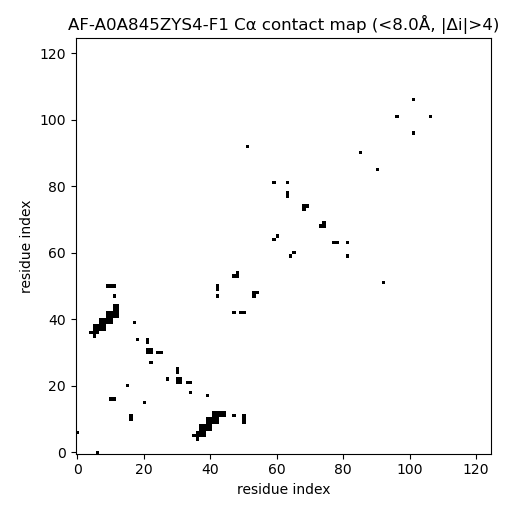6 ARG A CA 1
ATOM 699 C C . ARG A 1 86 ? -12.008 9.497 2.552 1.00 94.56 86 ARG A C 1
ATOM 701 O O . ARG A 1 86 ? -11.739 10.108 1.517 1.00 94.56 86 ARG A O 1
ATOM 708 N N . ASN A 1 87 ? -12.628 8.317 2.559 1.00 93.75 87 ASN A N 1
ATOM 709 C CA . ASN A 1 87 ? -13.056 7.600 1.358 1.00 93.75 87 ASN A CA 1
ATOM 710 C C . ASN A 1 87 ? -14.121 8.376 0.576 1.00 93.75 87 ASN A C 1
ATOM 712 O O . ASN A 1 87 ? -14.070 8.413 -0.651 1.00 93.75 87 ASN A O 1
ATOM 716 N N . LYS A 1 88 ? -15.054 9.041 1.269 1.00 95.94 88 LYS A N 1
ATOM 717 C CA . LYS A 1 88 ? -16.073 9.892 0.638 1.00 95.94 88 LYS A CA 1
ATOM 718 C C . LYS A 1 88 ? -15.464 11.113 -0.049 1.00 95.94 88 LYS A C 1
ATOM 720 O O . LYS A 1 88 ? -15.902 11.481 -1.134 1.00 95.94 88 LYS A O 1
ATOM 725 N N . THR A 1 89 ? -14.464 11.733 0.572 1.00 92.94 89 THR A N 1
ATOM 726 C CA . THR A 1 89 ? -13.760 12.889 -0.004 1.00 92.94 89 THR A CA 1
ATOM 727 C C . THR A 1 89 ? -12.894 12.477 -1.197 1.00 92.94 89 THR A C 1
ATOM 729 O O . THR A 1 89 ? -12.619 13.302 -2.064 1.00 92.94 89 THR A O 1
ATOM 732 N N . ALA A 1 90 ? -12.459 11.210 -1.244 1.00 89.12 90 ALA A N 1
ATOM 733 C CA . ALA A 1 90 ? -11.621 10.643 -2.301 1.00 89.12 90 ALA A CA 1
ATOM 734 C C . ALA A 1 90 ? -10.387 11.510 -2.619 1.00 89.12 90 ALA A C 1
ATOM 736 O O . ALA A 1 90 ? -9.993 11.669 -3.776 1.00 89.12 90 ALA A O 1
ATOM 737 N N . SER A 1 91 ? -9.789 12.115 -1.586 1.00 86.25 91 SER A N 1
ATOM 738 C CA . SER A 1 91 ? -8.649 13.009 -1.770 1.00 86.25 91 SER A CA 1
ATOM 739 C C . SER A 1 91 ? -7.469 12.264 -2.379 1.00 86.25 91 SER A C 1
ATOM 741 O O . SER A 1 91 ? -7.088 11.189 -1.921 1.00 86.25 91 SER A O 1
ATOM 743 N N . GLN A 1 92 ? -6.853 12.879 -3.380 1.00 88.44 92 GLN A N 1
ATOM 744 C CA . GLN A 1 92 ? -5.709 12.314 -4.079 1.00 88.44 92 GLN A CA 1
ATOM 745 C C . GLN A 1 92 ? -4.408 12.922 -3.558 1.00 88.44 92 GLN A C 1
ATOM 747 O O . GLN A 1 92 ? -4.363 14.090 -3.165 1.00 88.44 92 GLN A O 1
ATOM 752 N N . VAL A 1 93 ? -3.332 12.137 -3.586 1.00 87.88 93 VAL A N 1
ATOM 753 C CA . VAL A 1 93 ? -1.983 12.676 -3.401 1.00 87.88 93 VAL A CA 1
ATOM 754 C C . VAL A 1 93 ? -1.578 13.388 -4.688 1.00 87.88 93 VAL A C 1
ATOM 756 O O . VAL A 1 93 ? -1.479 12.763 -5.743 1.00 87.88 93 VAL A O 1
ATOM 759 N N . ILE A 1 94 ? -1.347 14.698 -4.595 1.00 89.31 94 ILE A N 1
ATOM 760 C CA . ILE A 1 94 ? -0.8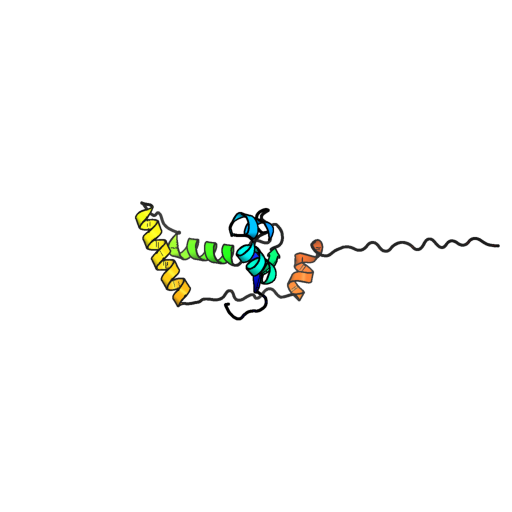54 15.511 -5.709 1.00 89.31 94 ILE A CA 1
ATOM 761 C C . ILE A 1 94 ? 0.669 15.568 -5.621 1.00 89.31 94 ILE A C 1
ATOM 763 O O . ILE A 1 94 ? 1.241 16.250 -4.767 1.00 89.31 94 ILE A O 1
ATOM 767 N N . TRP A 1 95 ? 1.328 14.821 -6.501 1.00 87.38 95 TRP A N 1
ATOM 768 C CA . TRP A 1 95 ? 2.782 14.785 -6.578 1.00 87.38 95 TRP A CA 1
ATOM 769 C C . TRP A 1 95 ? 3.317 15.999 -7.333 1.00 87.38 95 TRP A C 1
ATOM 771 O O . TRP A 1 95 ? 3.071 16.154 -8.524 1.00 87.38 95 TRP A O 1
ATOM 781 N N . HIS A 1 96 ? 4.102 16.823 -6.642 1.00 89.69 96 HIS A N 1
ATOM 782 C CA . HIS A 1 96 ? 4.873 17.908 -7.261 1.00 89.69 96 HIS A CA 1
ATOM 783 C C . HIS A 1 96 ? 6.315 17.494 -7.589 1.00 89.69 96 HIS A C 1
ATOM 785 O O . HIS A 1 96 ? 7.026 18.228 -8.263 1.00 89.69 96 HIS A O 1
ATOM 791 N N . PHE A 1 97 ? 6.758 16.327 -7.106 1.00 88.38 97 PHE A N 1
ATOM 792 C CA . PHE A 1 97 ? 8.096 15.804 -7.366 1.00 88.38 97 PHE A CA 1
ATOM 793 C C . PHE A 1 97 ? 8.151 15.162 -8.752 1.00 88.38 97 PHE A C 1
ATOM 795 O O . PHE A 1 97 ? 7.494 14.149 -9.000 1.00 88.38 97 PHE A O 1
ATOM 802 N N . SER A 1 98 ? 8.917 15.761 -9.657 1.00 91.06 98 SER A N 1
ATOM 803 C CA . SER A 1 98 ? 8.971 15.351 -11.057 1.00 91.06 98 SER A CA 1
ATOM 804 C C . SER A 1 98 ? 10.084 14.330 -11.332 1.00 91.06 98 SER A C 1
ATOM 806 O O . SER A 1 98 ? 11.001 14.130 -10.535 1.00 91.06 98 SER A O 1
ATOM 808 N N . THR A 1 99 ? 10.036 13.672 -12.496 1.00 90.81 99 THR A N 1
ATOM 809 C CA . THR A 1 99 ? 11.135 12.793 -12.941 1.00 90.81 99 THR A CA 1
ATOM 810 C C . THR A 1 99 ? 12.474 13.541 -13.088 1.00 90.81 99 THR A C 1
ATOM 812 O O . THR A 1 99 ? 13.491 12.986 -12.668 1.00 90.81 99 THR A O 1
ATOM 815 N N . PRO A 1 100 ? 12.525 14.781 -13.621 1.00 94.25 100 PRO A N 1
ATOM 816 C CA . PRO A 1 100 ? 13.730 15.612 -13.558 1.00 94.25 100 PRO A CA 1
ATOM 817 C C . PRO A 1 100 ? 14.274 15.814 -12.137 1.00 94.25 100 PRO A C 1
ATOM 819 O O . PRO A 1 100 ? 15.459 15.573 -11.907 1.00 94.25 100 PRO A O 1
ATOM 822 N N . ASP A 1 101 ? 13.417 16.156 -11.167 1.00 91.88 101 ASP A N 1
ATOM 823 C CA . ASP A 1 101 ? 13.842 16.327 -9.768 1.00 91.88 101 ASP A CA 1
ATOM 824 C C . ASP A 1 101 ? 14.402 15.021 -9.193 1.00 91.88 101 ASP A C 1
ATOM 826 O O . ASP A 1 101 ? 15.414 15.017 -8.485 1.00 91.88 101 ASP A O 1
ATOM 830 N N . ALA A 1 102 ? 13.777 13.891 -9.540 1.00 89.88 102 ALA A N 1
ATOM 831 C CA . ALA A 1 102 ? 14.225 12.560 -9.150 1.00 89.88 102 ALA A CA 1
ATOM 832 C C . ALA A 1 102 ? 15.624 12.237 -9.679 1.00 89.88 102 ALA A C 1
ATOM 834 O O . ALA A 1 102 ? 16.437 11.701 -8.930 1.00 89.88 102 ALA A O 1
ATOM 835 N N . ARG A 1 103 ? 15.945 12.593 -10.929 1.00 90.94 103 ARG A N 1
ATOM 836 C CA . ARG A 1 103 ? 17.285 12.372 -11.504 1.00 90.94 103 ARG A CA 1
ATOM 837 C C . ARG A 1 103 ? 18.378 13.091 -10.720 1.00 90.94 103 ARG A C 1
ATOM 839 O O . ARG A 1 103 ? 19.448 12.527 -10.528 1.00 90.94 103 ARG A O 1
ATOM 846 N N . VAL A 1 104 ? 18.098 14.297 -10.227 1.00 92.69 104 VAL A N 1
ATOM 847 C CA . VAL A 1 104 ? 19.062 15.075 -9.437 1.00 92.69 104 VAL A CA 1
ATOM 848 C C . VAL A 1 104 ? 19.131 14.561 -7.997 1.00 92.69 104 VAL A C 1
ATOM 850 O O . VAL A 1 104 ? 20.206 14.218 -7.502 1.00 92.69 104 VAL A O 1
ATOM 853 N N . LYS A 1 105 ? 17.983 14.470 -7.317 1.00 88.69 105 LYS A N 1
ATOM 854 C CA . LYS A 1 105 ? 17.906 14.144 -5.884 1.00 88.69 105 LYS A CA 1
ATOM 855 C C . LYS A 1 105 ? 18.249 12.683 -5.586 1.00 88.69 105 LYS A C 1
ATOM 857 O O . LYS A 1 105 ? 18.819 12.386 -4.540 1.00 88.69 105 LYS A O 1
ATOM 862 N N . LEU A 1 106 ? 17.920 11.772 -6.500 1.00 89.81 106 LEU A N 1
ATOM 863 C CA . LEU A 1 106 ? 18.139 10.330 -6.366 1.00 89.81 106 LEU A CA 1
ATOM 864 C C . LEU A 1 106 ? 19.260 9.824 -7.281 1.00 89.81 106 LEU A C 1
ATOM 866 O O . LEU A 1 106 ? 19.291 8.640 -7.602 1.00 89.81 106 LEU A O 1
ATOM 870 N N . LYS A 1 107 ? 20.201 10.690 -7.685 1.00 90.88 107 LYS A N 1
ATOM 871 C CA . LYS A 1 107 ? 21.318 10.322 -8.575 1.00 90.88 107 LYS A CA 1
ATOM 872 C C . LYS A 1 107 ? 22.095 9.079 -8.114 1.00 90.88 107 LYS A C 1
ATOM 874 O O . LYS A 1 107 ? 22.537 8.296 -8.937 1.00 90.88 107 LYS A O 1
ATOM 879 N N . HIS A 1 108 ? 22.201 8.877 -6.800 1.00 88.56 108 HIS A N 1
ATOM 880 C CA . HIS A 1 108 ? 22.895 7.742 -6.185 1.00 88.56 108 HIS A CA 1
ATOM 881 C C . HIS A 1 108 ? 22.194 6.386 -6.397 1.00 88.56 108 HIS A C 1
ATOM 883 O O . HIS A 1 108 ? 22.781 5.357 -6.089 1.00 88.56 108 HIS A O 1
ATOM 889 N N . LEU A 1 109 ? 20.942 6.376 -6.873 1.00 86.81 109 LEU A N 1
ATOM 890 C CA . LEU A 1 109 ? 20.211 5.155 -7.227 1.00 86.81 109 LEU A CA 1
ATOM 891 C C . LEU A 1 109 ? 20.453 4.716 -8.677 1.00 86.81 109 LEU A C 1
ATOM 893 O O . LEU A 1 109 ? 20.014 3.633 -9.057 1.00 86.81 109 LEU A O 1
ATOM 897 N N . TYR A 1 110 ? 21.086 5.554 -9.502 1.00 86.19 110 TYR A N 1
ATOM 898 C CA . TYR A 1 110 ? 21.375 5.209 -10.889 1.00 86.19 110 TYR A CA 1
ATOM 899 C C . TYR A 1 110 ? 22.650 4.359 -10.964 1.00 86.19 110 TYR A C 1
ATOM 901 O O . TYR A 1 110 ? 23.600 4.642 -10.231 1.00 86.19 110 TYR A O 1
ATOM 909 N N . PRO A 1 111 ? 22.694 3.341 -11.843 1.00 86.12 111 PRO A N 1
ATOM 910 C CA . PRO A 1 111 ? 23.915 2.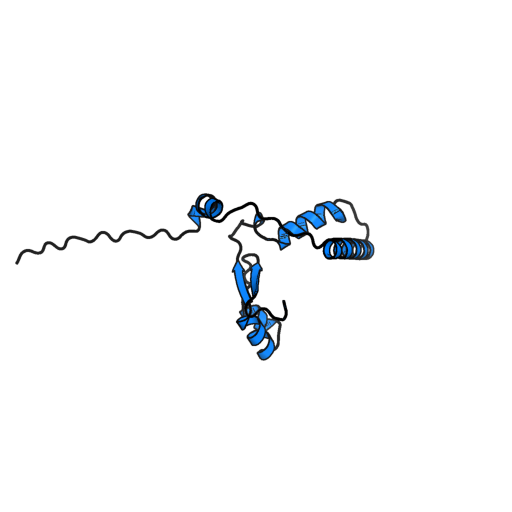588 -12.097 1.00 86.12 111 PRO A CA 1
ATOM 911 C C . PRO A 1 111 ? 25.039 3.523 -12.548 1.00 86.12 111 PRO A C 1
ATOM 913 O O . PRO A 1 111 ? 24.823 4.391 -13.396 1.00 86.12 111 PRO A O 1
ATOM 916 N N . VAL A 1 112 ? 26.231 3.330 -11.988 1.00 86.31 112 VAL A N 1
ATOM 917 C CA . VAL A 1 112 ? 27.463 3.930 -12.500 1.00 86.31 112 VAL A CA 1
ATOM 918 C C . VAL A 1 112 ? 28.111 2.872 -13.379 1.00 86.31 112 VAL A C 1
ATOM 920 O O . VAL A 1 112 ? 28.401 1.778 -12.902 1.00 86.31 112 VAL A O 1
ATOM 923 N N . PHE A 1 113 ? 28.264 3.175 -14.662 1.00 84.25 113 PHE A N 1
ATOM 924 C CA . PHE A 1 113 ? 29.010 2.324 -15.580 1.00 84.25 113 PHE A CA 1
ATOM 925 C C . PHE A 1 113 ? 30.467 2.783 -15.555 1.00 84.25 113 PHE A C 1
ATOM 927 O O . PHE A 1 113 ? 30.729 3.977 -15.703 1.00 84.25 113 PHE A O 1
ATOM 934 N N . GLU A 1 114 ? 31.393 1.858 -15.320 1.00 80.19 114 GLU A N 1
ATOM 935 C CA . GLU A 1 114 ? 32.820 2.105 -15.522 1.00 80.19 114 GLU A CA 1
ATOM 936 C C . GLU A 1 114 ? 33.103 2.000 -17.026 1.00 80.19 114 GLU A C 1
ATOM 938 O O . GLU A 1 114 ? 32.624 1.075 -17.685 1.00 80.19 114 GLU A O 1
ATOM 943 N N . GLU A 1 115 ? 33.821 2.972 -17.591 1.00 74.81 115 GLU A N 1
ATOM 944 C CA . GLU A 1 115 ? 34.329 2.858 -18.958 1.00 74.81 115 GLU A CA 1
ATOM 945 C C . GLU A 1 115 ? 35.500 1.870 -18.927 1.00 74.81 115 GLU A C 1
ATOM 947 O O . GLU A 1 115 ? 36.508 2.124 -18.269 1.00 74.81 115 GLU A O 1
ATOM 952 N N . GLU A 1 116 ? 35.357 0.720 -19.591 1.00 66.88 116 GLU A N 1
ATOM 953 C CA . GLU A 1 116 ? 36.485 -0.184 -19.815 1.00 66.88 116 GLU A CA 1
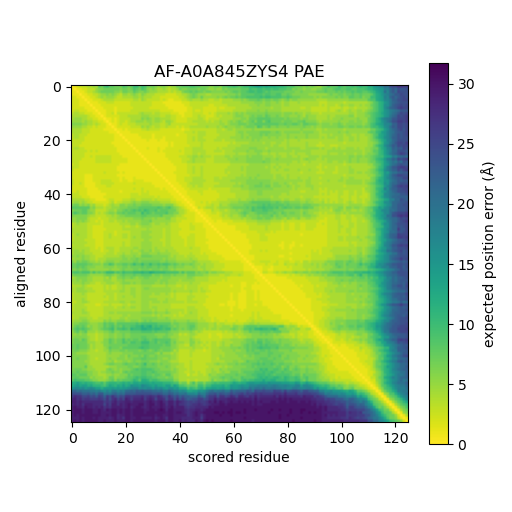ATOM 954 C C . GLU A 1 116 ? 37.539 0.570 -20.636 1.00 66.88 116 GLU A C 1
ATOM 956 O O . GLU A 1 116 ? 37.315 0.892 -21.806 1.00 66.88 116 GLU A O 1
ATOM 961 N N . GLU A 1 117 ? 38.688 0.878 -20.025 1.00 63.22 117 GLU A N 1
ATOM 962 C CA . GLU A 1 117 ? 39.861 1.343 -20.761 1.00 63.22 117 GLU A CA 1
ATOM 963 C C . GLU A 1 117 ? 40.209 0.274 -21.802 1.00 63.22 117 GLU A C 1
ATOM 965 O O . GLU A 1 117 ? 40.688 -0.813 -21.469 1.00 63.22 117 GLU A O 1
ATOM 970 N N . MET A 1 118 ? 39.950 0.571 -23.079 1.00 56.44 118 MET A N 1
ATOM 971 C CA . MET A 1 118 ? 40.484 -0.217 -24.180 1.00 56.44 118 MET A CA 1
ATOM 972 C C . MET A 1 118 ? 42.007 -0.134 -24.099 1.00 56.44 118 MET A C 1
ATOM 974 O O . MET A 1 118 ? 42.610 0.842 -24.539 1.00 56.44 118 MET A O 1
ATOM 978 N N . ALA A 1 119 ? 42.628 -1.148 -23.499 1.00 56.22 119 ALA A N 1
ATOM 979 C CA . ALA A 1 119 ? 44.062 -1.331 -23.567 1.00 56.22 119 ALA A CA 1
ATOM 980 C C . ALA A 1 119 ? 44.437 -1.464 -25.049 1.00 56.22 119 ALA A C 1
ATOM 982 O O . ALA A 1 119 ? 44.158 -2.489 -25.672 1.00 56.22 119 ALA A O 1
ATOM 983 N N . ASP A 1 120 ? 45.041 -0.413 -25.608 1.00 55.25 120 ASP A N 1
ATOM 984 C CA . ASP A 1 120 ? 45.673 -0.429 -26.923 1.00 55.25 120 ASP A CA 1
ATOM 985 C C . ASP A 1 120 ? 46.713 -1.558 -26.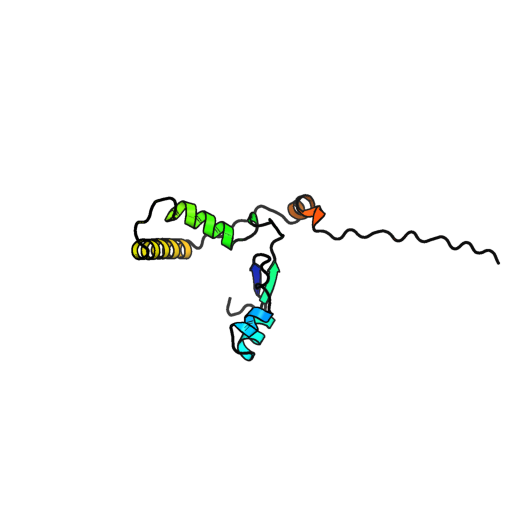944 1.00 55.25 120 ASP A C 1
ATOM 987 O O . ASP A 1 120 ? 47.857 -1.404 -26.506 1.00 55.25 120 ASP A O 1
ATOM 991 N N . SER A 1 121 ? 46.323 -2.728 -27.454 1.00 56.16 121 SER A N 1
ATOM 992 C CA . SER A 1 121 ? 47.252 -3.803 -27.772 1.00 56.16 121 SER A CA 1
ATOM 993 C C . SER A 1 121 ? 47.991 -3.441 -29.062 1.00 56.1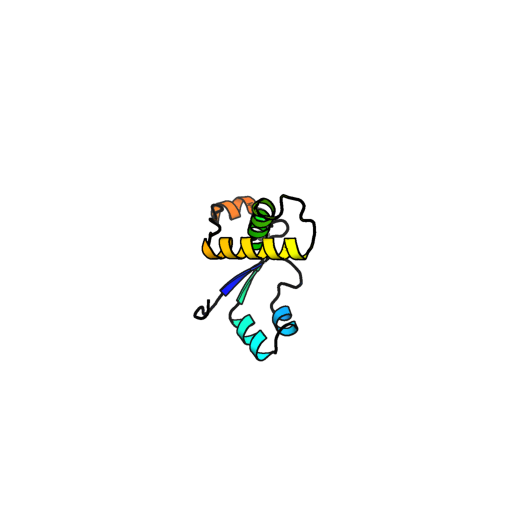6 121 SER A C 1
ATOM 995 O O . SER A 1 121 ? 47.731 -3.993 -30.131 1.00 56.16 121 SER A O 1
ATOM 997 N N . ASN A 1 122 ? 48.923 -2.496 -28.979 1.00 56.97 122 ASN A N 1
ATOM 998 C CA . ASN A 1 122 ? 49.934 -2.322 -30.015 1.00 56.97 122 ASN A CA 1
ATOM 999 C C . ASN A 1 122 ? 50.954 -3.461 -29.892 1.00 56.97 122 ASN A C 1
ATOM 1001 O O . ASN A 1 122 ? 51.978 -3.325 -29.225 1.00 56.97 122 ASN A O 1
ATOM 1005 N N . ALA A 1 123 ? 50.670 -4.592 -30.538 1.00 45.56 123 ALA A N 1
ATOM 1006 C CA . ALA A 1 123 ? 51.686 -5.582 -30.877 1.00 45.56 123 ALA A CA 1
ATOM 1007 C C . ALA A 1 123 ? 52.158 -5.316 -32.320 1.00 45.56 123 ALA A C 1
ATOM 1009 O O . ALA A 1 123 ? 51.359 -5.472 -33.245 1.00 45.56 123 ALA A O 1
ATOM 1010 N N . PRO A 1 124 ? 53.412 -4.881 -32.548 1.00 57.97 124 PRO A N 1
ATOM 1011 C CA . PRO A 1 124 ? 53.978 -4.853 -33.890 1.00 57.97 124 PRO A CA 1
ATOM 1012 C C . PRO A 1 124 ? 54.354 -6.274 -34.349 1.00 57.97 124 PRO A C 1
ATOM 1014 O O . PRO A 1 124 ? 54.742 -7.104 -33.528 1.00 57.97 124 PRO A O 1
ATOM 1017 N N . ASN A 1 125 ? 54.188 -6.497 -35.661 1.00 50.72 125 ASN A N 1
ATOM 1018 C CA . ASN A 1 125 ? 54.398 -7.738 -36.429 1.00 50.72 125 ASN A CA 1
ATOM 1019 C C . ASN A 1 125 ? 55.675 -8.525 -36.114 1.00 50.72 125 ASN A C 1
ATOM 1021 O O . ASN A 1 125 ? 56.741 -7.884 -35.969 1.00 50.72 125 ASN A O 1
#

pLDDT: mean 89.83, std 10.88, range [45.56, 98.44]

Radius of gyration: 22.95 Å; Cα contacts (8 Å, |Δi|>4): 70; chains: 1; bounding box: 70×39×63 Å

Solvent-accessible surface area (backbone atoms only — not comparable to full-atom values): 8075 Å² total; per-residue (Å²): 119,90,87,54,77,62,42,82,42,78,45,65,78,52,93,72,73,45,70,67,48,36,53,73,77,35,62,63,71,58,20,51,59,47,50,74,26,52,43,82,42,63,40,58,89,95,33,57,92,76,36,67,68,55,52,50,51,52,49,47,37,67,77,71,54,76,57,93,69,96,44,71,69,60,42,52,55,49,51,53,55,50,50,53,54,49,61,71,66,59,76,74,88,83,82,82,82,45,72,71,55,44,56,66,78,46,46,87,77,53,88,82,80,79,80,81,79,79,75,80,80,84,74,82,134